Protein AF-A0A3B9APU9-F1 (afdb_monomer_lite)

Structure (mmCIF, N/CA/C/O backbone):
data_AF-A0A3B9APU9-F1
#
_entry.id   AF-A0A3B9APU9-F1
#
loop_
_atom_site.group_PDB
_atom_site.id
_atom_site.type_symbol
_atom_site.label_atom_id
_atom_site.label_alt_id
_atom_site.label_comp_id
_atom_site.label_asym_id
_atom_site.label_entity_id
_atom_site.label_seq_id
_atom_site.pdbx_PDB_ins_code
_atom_site.Cartn_x
_atom_site.Cartn_y
_atom_site.Cartn_z
_atom_site.occupancy
_atom_site.B_iso_or_equiv
_atom_site.auth_seq_id
_atom_site.auth_comp_id
_atom_site.auth_asym_id
_atom_site.auth_atom_id
_atom_site.pdbx_PDB_model_num
ATOM 1 N N . ARG A 1 1 ? -10.563 -15.767 10.507 1.00 71.88 1 ARG A N 1
ATOM 2 C CA . ARG A 1 1 ? -11.225 -14.439 10.414 1.00 71.88 1 ARG A CA 1
ATOM 3 C C . ARG A 1 1 ? -10.322 -13.451 11.145 1.00 71.88 1 ARG A C 1
ATOM 5 O O . ARG A 1 1 ? -9.768 -13.865 12.153 1.00 71.88 1 ARG A O 1
ATOM 12 N N . TRP A 1 2 ? -10.140 -12.222 10.649 1.00 89.81 2 TRP A N 1
ATOM 13 C CA . TRP A 1 2 ? -9.142 -11.274 11.182 1.00 89.81 2 TRP A CA 1
ATOM 14 C C . TRP A 1 2 ? -9.744 -9.904 11.581 1.00 89.81 2 TRP A C 1
ATOM 16 O O . TRP A 1 2 ? -9.227 -8.883 11.134 1.00 89.81 2 TRP A O 1
ATOM 26 N N . PRO A 1 3 ? -10.843 -9.829 12.361 1.00 92.56 3 PRO A N 1
ATOM 27 C CA . PRO A 1 3 ? -11.431 -8.541 12.743 1.00 92.56 3 PRO A CA 1
ATOM 28 C C . PRO A 1 3 ? -10.472 -7.718 13.611 1.00 92.56 3 PRO A C 1
ATOM 30 O O . PRO A 1 3 ? -9.796 -8.271 14.478 1.00 92.56 3 PRO A O 1
ATOM 33 N N . GLY A 1 4 ? -10.417 -6.407 13.388 1.00 93.81 4 GLY A N 1
ATOM 34 C CA . GLY A 1 4 ? -9.554 -5.469 14.114 1.00 93.81 4 GLY A CA 1
ATOM 35 C C . GLY A 1 4 ? -8.102 -5.422 13.625 1.00 93.81 4 GLY A C 1
ATOM 36 O O . GLY A 1 4 ? -7.303 -4.655 14.160 1.00 93.81 4 GLY A O 1
ATOM 37 N N . TRP A 1 5 ? -7.742 -6.217 12.612 1.00 97.06 5 TRP A N 1
ATOM 38 C CA . TRP A 1 5 ? -6.398 -6.209 12.036 1.00 97.06 5 TRP A CA 1
ATOM 39 C C . TRP A 1 5 ? -6.246 -5.133 10.963 1.00 97.06 5 TRP A C 1
ATOM 41 O O . TRP A 1 5 ? -7.188 -4.791 10.247 1.00 97.06 5 TRP A O 1
ATOM 51 N N . ASN A 1 6 ? -5.011 -4.656 10.809 1.00 96.69 6 ASN A N 1
ATOM 52 C CA . ASN A 1 6 ? -4.606 -3.818 9.689 1.00 96.69 6 ASN A CA 1
ATOM 53 C C . ASN A 1 6 ? -3.813 -4.669 8.696 1.00 96.69 6 ASN A C 1
ATOM 55 O O . ASN A 1 6 ? -2.740 -5.167 9.035 1.00 96.69 6 ASN A O 1
ATOM 59 N N . ALA A 1 7 ? -4.317 -4.810 7.474 1.00 96.44 7 ALA A N 1
ATOM 60 C CA . ALA A 1 7 ? -3.576 -5.414 6.376 1.00 96.44 7 ALA A CA 1
ATOM 61 C C . ALA A 1 7 ? -2.909 -4.319 5.536 1.00 96.44 7 ALA A C 1
ATOM 63 O O . ALA A 1 7 ? -3.517 -3.290 5.246 1.00 96.44 7 ALA A O 1
ATOM 64 N N . TRP A 1 8 ? -1.665 -4.549 5.127 1.00 97.12 8 TRP A N 1
ATOM 65 C CA . TRP A 1 8 ? -0.910 -3.634 4.277 1.00 97.12 8 TRP A CA 1
ATOM 66 C C . TRP A 1 8 ? -0.437 -4.357 3.026 1.00 97.12 8 TRP A C 1
ATOM 68 O O . TRP A 1 8 ? 0.073 -5.472 3.106 1.00 97.12 8 TRP A O 1
ATOM 78 N N . ILE A 1 9 ? -0.610 -3.721 1.871 1.00 97.12 9 ILE A N 1
ATOM 79 C CA . ILE A 1 9 ? -0.241 -4.287 0.573 1.00 97.12 9 ILE A CA 1
ATOM 80 C C . ILE A 1 9 ? 0.576 -3.253 -0.195 1.00 97.12 9 ILE A C 1
ATOM 82 O O . ILE A 1 9 ? 0.148 -2.108 -0.338 1.00 97.12 9 ILE A O 1
ATOM 86 N N . ILE A 1 10 ? 1.735 -3.669 -0.708 1.00 97.25 10 ILE A N 1
ATOM 87 C CA . ILE A 1 10 ? 2.556 -2.896 -1.643 1.00 97.25 10 ILE A CA 1
ATOM 88 C C . ILE A 1 10 ? 2.531 -3.564 -3.018 1.00 97.25 10 ILE A C 1
ATOM 90 O O . ILE A 1 10 ? 2.745 -4.768 -3.131 1.00 97.25 10 ILE A O 1
ATOM 94 N N . SER A 1 11 ? 2.251 -2.796 -4.070 1.00 97.25 11 SER A N 1
ATOM 95 C CA . SER A 1 11 ? 2.264 -3.304 -5.445 1.00 97.25 11 SER A CA 1
ATOM 96 C C . SER A 1 11 ? 2.462 -2.178 -6.455 1.00 97.25 11 SER A C 1
ATOM 98 O O . SER A 1 11 ? 1.887 -1.099 -6.308 1.00 97.25 11 SER A O 1
ATOM 100 N N . SER A 1 12 ? 3.233 -2.434 -7.511 1.00 97.12 12 SER A N 1
ATOM 101 C CA . SER A 1 12 ? 3.305 -1.581 -8.707 1.00 97.12 12 SER A CA 1
ATOM 102 C C . SER A 1 12 ? 2.190 -1.875 -9.715 1.00 97.12 12 SER A C 1
ATOM 104 O O . SER A 1 12 ? 1.911 -1.063 -10.596 1.00 97.12 12 SER A O 1
ATOM 106 N N . ASN A 1 13 ? 1.507 -3.018 -9.585 1.00 96.69 13 ASN A N 1
ATOM 107 C CA . ASN A 1 13 ? 0.442 -3.416 -10.495 1.00 96.69 13 ASN A CA 1
ATOM 108 C C . ASN A 1 13 ? -0.895 -2.788 -10.072 1.00 96.69 13 ASN A C 1
ATOM 110 O O . ASN A 1 13 ? -1.595 -3.289 -9.188 1.00 96.69 13 ASN A O 1
ATOM 114 N N . ARG A 1 14 ? -1.259 -1.687 -10.737 1.00 91.38 14 ARG A N 1
ATOM 115 C CA . ARG A 1 14 ? -2.489 -0.931 -10.460 1.00 91.38 14 ARG A CA 1
ATOM 116 C C . ARG A 1 14 ? -3.768 -1.714 -10.763 1.00 91.38 14 ARG A C 1
ATOM 118 O O . ARG A 1 14 ? -4.769 -1.479 -10.090 1.00 91.38 14 ARG A O 1
ATOM 125 N N . ASP A 1 15 ? -3.750 -2.632 -11.727 1.00 94.75 15 ASP A N 1
ATOM 126 C CA . ASP A 1 15 ? -4.927 -3.433 -12.074 1.00 94.75 15 ASP A CA 1
ATOM 127 C C . ASP A 1 15 ? -5.156 -4.554 -11.061 1.00 94.75 15 ASP A C 1
ATOM 129 O O . ASP A 1 15 ? -6.272 -4.705 -10.567 1.00 94.75 15 ASP A O 1
ATOM 133 N N . ALA A 1 16 ? -4.092 -5.236 -10.623 1.00 94.88 16 ALA A N 1
ATOM 134 C CA . ALA A 1 16 ? -4.161 -6.218 -9.538 1.00 94.88 16 ALA A CA 1
ATOM 135 C C . ALA A 1 16 ? -4.761 -5.620 -8.253 1.00 94.88 16 ALA A C 1
ATOM 137 O O . ALA A 1 16 ? -5.572 -6.263 -7.588 1.00 94.88 16 ALA A O 1
ATOM 138 N N . MET A 1 17 ? -4.437 -4.361 -7.936 1.00 94.31 17 MET A N 1
ATOM 139 C CA . MET A 1 17 ? -4.992 -3.682 -6.758 1.00 94.31 17 MET A CA 1
ATOM 140 C C . MET A 1 17 ? -6.515 -3.491 -6.824 1.00 94.31 17 MET A C 1
ATOM 142 O O . MET A 1 17 ? -7.161 -3.451 -5.779 1.00 94.31 17 MET A O 1
ATOM 146 N N . LYS A 1 18 ? -7.116 -3.403 -8.020 1.00 92.19 18 LYS A N 1
ATOM 147 C CA . LYS A 1 18 ? -8.580 -3.298 -8.175 1.00 92.19 18 LYS A CA 1
ATOM 148 C C . LYS A 1 18 ? -9.284 -4.614 -7.833 1.00 92.19 18 LYS A C 1
ATOM 150 O O . LYS A 1 18 ? -10.424 -4.591 -7.380 1.00 92.19 18 LYS A O 1
ATOM 155 N N . HIS A 1 19 ? -8.595 -5.744 -7.992 1.00 96.06 19 HIS A N 1
ATOM 156 C CA . HIS A 1 19 ? -9.138 -7.075 -7.713 1.00 96.06 19 HIS A CA 1
ATOM 157 C C . HIS A 1 19 ? -9.179 -7.435 -6.222 1.00 96.06 19 HIS A C 1
ATOM 159 O O . HIS A 1 19 ? -9.779 -8.443 -5.867 1.00 96.06 19 HIS A O 1
ATOM 165 N N . ILE A 1 20 ? -8.603 -6.610 -5.337 1.00 93.94 20 ILE A N 1
ATOM 166 C CA . ILE A 1 20 ? -8.683 -6.818 -3.881 1.00 93.94 20 ILE A CA 1
ATOM 167 C C . ILE A 1 20 ? -10.135 -6.693 -3.388 1.00 93.94 20 ILE A C 1
ATOM 169 O O . ILE A 1 20 ? -10.504 -7.316 -2.397 1.00 93.94 20 ILE A O 1
ATOM 173 N N . GLY A 1 21 ? -10.972 -5.895 -4.063 1.00 93.50 21 GLY A N 1
ATOM 174 C CA . GLY A 1 21 ? -12.395 -5.754 -3.725 1.00 93.50 21 GLY A CA 1
ATOM 175 C C . GLY A 1 21 ? -12.677 -5.053 -2.389 1.00 93.50 21 GLY A C 1
ATOM 176 O O . GLY A 1 21 ? -13.833 -4.935 -1.993 1.00 93.50 21 GLY A O 1
ATOM 177 N N . LEU A 1 22 ? -11.643 -4.559 -1.703 1.00 93.88 22 LEU A N 1
ATOM 178 C CA . LEU A 1 22 ? -11.747 -3.79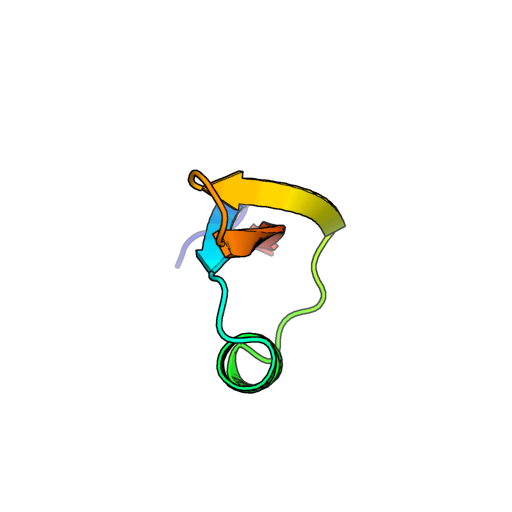2 -0.464 1.00 93.88 22 LEU A CA 1
ATOM 179 C C . LEU A 1 22 ? -11.411 -2.325 -0.718 1.00 93.88 22 LEU A C 1
ATOM 181 O O . LEU A 1 22 ? -10.574 -1.988 -1.558 1.00 93.88 22 LEU A O 1
ATOM 185 N N . ARG A 1 23 ? -12.037 -1.436 0.055 1.00 93.69 23 ARG A N 1
ATOM 186 C CA . ARG A 1 23 ? -11.685 -0.018 0.057 1.00 93.69 23 ARG A CA 1
ATOM 187 C C . ARG A 1 23 ? -10.488 0.197 0.992 1.00 93.69 23 ARG A C 1
ATOM 189 O O . ARG A 1 23 ? -10.606 -0.114 2.175 1.00 93.69 23 ARG A O 1
ATOM 196 N N . PRO A 1 24 ? -9.361 0.740 0.508 1.00 96.00 24 PRO A N 1
ATOM 197 C CA . PRO A 1 24 ? -8.240 1.059 1.380 1.00 96.00 24 PRO A CA 1
ATOM 198 C C . PRO A 1 24 ? -8.590 2.237 2.296 1.00 96.00 24 PRO A C 1
ATOM 200 O O . PRO A 1 24 ? -9.212 3.207 1.853 1.00 96.00 24 PRO A O 1
ATOM 203 N N . SER A 1 25 ? -8.161 2.172 3.555 1.00 97.25 25 SER A N 1
ATOM 204 C CA . SER A 1 25 ? -8.259 3.280 4.513 1.00 97.25 25 SER A CA 1
ATOM 205 C C . SER A 1 25 ? -7.142 4.307 4.317 1.00 97.25 25 SER A C 1
ATOM 207 O O . SER A 1 25 ? -7.326 5.486 4.606 1.00 97.25 25 SER A O 1
ATOM 209 N N . GLN A 1 26 ? -6.004 3.888 3.757 1.00 97.44 26 GLN A N 1
ATOM 210 C CA . GLN A 1 26 ? -4.893 4.769 3.404 1.00 97.44 26 GLN A CA 1
ATOM 211 C C . GLN A 1 26 ? -4.223 4.302 2.1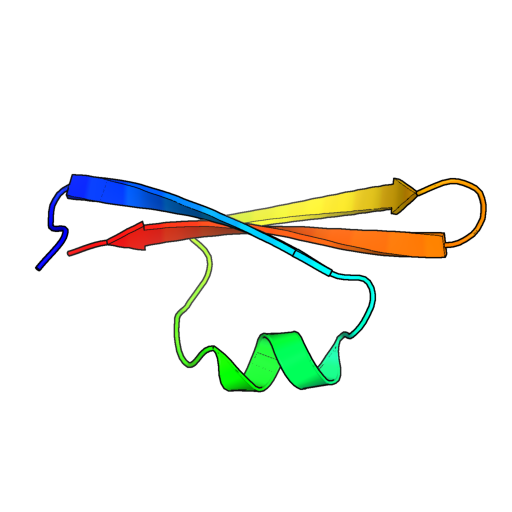11 1.00 97.44 26 GLN A C 1
ATOM 213 O O . GLN A 1 26 ? -4.107 3.102 1.862 1.00 97.44 26 GLN A O 1
ATOM 218 N N . ARG A 1 27 ? -3.755 5.252 1.295 1.00 96.62 27 ARG A N 1
ATOM 219 C CA . ARG A 1 27 ? -2.968 4.996 0.084 1.00 96.62 27 ARG A CA 1
ATOM 220 C C . ARG A 1 27 ? -1.782 5.952 0.033 1.00 96.62 27 ARG A C 1
ATOM 222 O O . ARG A 1 27 ? -1.969 7.159 0.122 1.00 96.62 27 ARG A O 1
ATOM 229 N N . ILE A 1 28 ? -0.586 5.399 -0.134 1.00 97.75 28 ILE A N 1
ATOM 230 C CA . ILE A 1 28 ? 0.681 6.129 -0.218 1.00 97.75 28 ILE A CA 1
ATOM 231 C C . ILE A 1 28 ? 1.379 5.712 -1.514 1.00 97.75 28 ILE A C 1
ATOM 233 O O . ILE A 1 28 ? 1.448 4.520 -1.820 1.00 97.75 28 ILE A O 1
ATOM 237 N N . THR A 1 29 ? 1.882 6.673 -2.286 1.00 97.19 29 THR A N 1
ATOM 238 C CA . THR A 1 29 ? 2.744 6.383 -3.439 1.00 97.19 29 THR A CA 1
ATOM 239 C C . THR A 1 29 ? 4.180 6.236 -2.956 1.00 97.19 29 THR A C 1
ATOM 241 O O . THR A 1 29 ? 4.701 7.117 -2.278 1.00 97.19 29 THR A O 1
ATOM 244 N N . LEU A 1 30 ? 4.806 5.114 -3.295 1.00 97.19 30 LEU A N 1
ATOM 245 C CA . LEU A 1 30 ? 6.197 4.797 -2.995 1.00 97.19 30 LEU A CA 1
ATOM 246 C C . LEU A 1 30 ? 6.955 4.532 -4.293 1.00 97.19 30 LEU A C 1
ATOM 248 O O . LEU A 1 30 ? 6.356 4.257 -5.329 1.00 97.19 30 LEU A O 1
ATOM 252 N N . PHE A 1 31 ? 8.279 4.555 -4.218 1.00 97.12 31 PHE A N 1
ATOM 253 C CA . PHE A 1 31 ? 9.151 4.195 -5.327 1.00 97.12 31 PHE A CA 1
ATOM 254 C C . PHE A 1 31 ? 10.111 3.098 -4.865 1.00 97.12 31 PHE A C 1
ATOM 256 O O . PHE A 1 31 ? 10.932 3.318 -3.977 1.00 97.12 31 PHE A O 1
ATOM 263 N N . ASN A 1 32 ? 9.988 1.900 -5.442 1.00 93.94 32 ASN A N 1
ATOM 264 C CA . ASN A 1 32 ? 10.936 0.807 -5.234 1.00 93.94 32 ASN A CA 1
ATOM 265 C C . ASN A 1 32 ? 12.050 0.927 -6.286 1.00 93.94 32 ASN A C 1
ATOM 267 O O . ASN A 1 32 ? 12.002 0.298 -7.344 1.00 93.94 32 ASN A O 1
ATOM 271 N N . GLY A 1 33 ? 12.988 1.848 -6.049 1.00 95.94 33 GLY A N 1
ATOM 272 C CA . GLY A 1 33 ? 13.921 2.315 -7.076 1.00 95.94 33 GLY A CA 1
ATOM 273 C C . GLY A 1 33 ? 13.204 3.194 -8.104 1.00 95.94 33 GLY A C 1
ATOM 274 O O . GLY A 1 33 ? 12.497 4.123 -7.733 1.00 95.94 33 GLY A O 1
ATOM 275 N N . ALA A 1 34 ? 13.346 2.893 -9.396 1.00 96.00 34 ALA A N 1
ATOM 276 C CA . ALA A 1 34 ? 12.631 3.610 -10.459 1.00 96.00 34 ALA A CA 1
ATOM 277 C C . ALA A 1 34 ? 11.158 3.169 -10.626 1.00 96.00 34 ALA A C 1
ATOM 279 O O . ALA A 1 34 ? 10.436 3.726 -11.450 1.00 96.00 34 ALA A O 1
ATOM 280 N N . LEU A 1 35 ? 10.708 2.157 -9.875 1.00 96.94 35 LEU A N 1
ATOM 281 C CA . LEU A 1 35 ? 9.376 1.574 -10.014 1.00 96.94 35 LEU A CA 1
ATOM 282 C C . LEU A 1 35 ? 8.372 2.230 -9.058 1.00 96.94 35 LEU A C 1
ATOM 284 O O . LEU A 1 35 ? 8.436 2.025 -7.844 1.00 96.94 35 LEU A O 1
ATOM 288 N N . GLU A 1 36 ? 7.401 2.959 -9.604 1.00 97.25 36 GLU A N 1
ATOM 289 C CA . GLU A 1 36 ? 6.282 3.507 -8.832 1.00 97.25 36 GLU A CA 1
ATOM 290 C C . GLU A 1 36 ? 5.393 2.375 -8.284 1.00 97.25 36 GLU A C 1
ATOM 292 O O . GLU A 1 36 ? 4.928 1.499 -9.016 1.00 97.25 36 GLU A O 1
ATOM 297 N N . CYS A 1 37 ? 5.147 2.398 -6.978 1.00 97.88 37 CYS A N 1
ATOM 298 C CA . CYS A 1 37 ? 4.340 1.433 -6.246 1.00 97.88 37 CYS A CA 1
ATOM 299 C C . CYS A 1 37 ? 3.267 2.144 -5.419 1.00 97.88 37 CYS A C 1
ATOM 301 O O . CYS A 1 37 ? 3.449 3.259 -4.937 1.00 97.88 37 CYS A O 1
ATOM 303 N N . SER A 1 38 ? 2.151 1.463 -5.185 1.00 96.81 38 SER A N 1
ATOM 304 C CA . SER A 1 38 ? 1.130 1.891 -4.237 1.00 96.81 38 SER A CA 1
ATOM 305 C C . SER A 1 38 ? 1.219 1.051 -2.972 1.00 96.81 38 SER A C 1
ATOM 307 O O . SER A 1 38 ? 1.173 -0.175 -3.044 1.00 96.81 38 SER A O 1
ATOM 309 N N . TYR A 1 39 ? 1.316 1.712 -1.823 1.00 97.69 39 TYR A N 1
ATOM 310 C CA . TYR A 1 39 ? 1.244 1.104 -0.503 1.00 97.69 39 TYR A CA 1
ATOM 311 C C . TYR A 1 39 ? -0.102 1.438 0.135 1.00 97.69 39 TYR A C 1
ATOM 313 O O . TYR A 1 39 ? -0.415 2.607 0.373 1.00 97.69 39 TYR A O 1
ATOM 321 N N . GLN A 1 40 ? -0.939 0.423 0.328 1.00 97.81 40 GLN A N 1
ATOM 322 C CA . GLN A 1 40 ? -2.330 0.580 0.743 1.00 97.81 40 GLN A CA 1
ATOM 323 C C . GLN A 1 40 ? -2.597 -0.148 2.055 1.00 97.81 40 GLN A C 1
ATOM 325 O O . GLN A 1 40 ? -2.209 -1.305 2.215 1.00 97.81 40 GLN A O 1
ATOM 330 N N . LYS A 1 41 ? -3.288 0.539 2.966 1.00 97.88 41 LYS A N 1
ATOM 331 C CA . LYS A 1 41 ? -3.786 0.000 4.233 1.00 97.88 41 LYS A CA 1
ATOM 332 C C . LYS A 1 41 ? -5.242 -0.416 4.077 1.00 97.88 41 LYS A C 1
ATOM 334 O O . LYS A 1 41 ? -6.031 0.334 3.504 1.00 97.88 41 LYS A O 1
ATOM 339 N N . PHE A 1 42 ? -5.602 -1.550 4.655 1.00 96.81 42 PHE A N 1
ATOM 340 C CA . PHE A 1 42 ? -6.968 -2.044 4.770 1.00 96.81 42 PHE A CA 1
ATOM 341 C C . PHE A 1 42 ? -7.270 -2.352 6.236 1.00 96.81 42 PHE A C 1
ATOM 343 O O . PHE A 1 42 ? -6.498 -3.037 6.908 1.00 96.81 42 PHE A O 1
ATOM 350 N N . GLU A 1 43 ? -8.387 -1.829 6.728 1.00 95.56 43 GLU A N 1
ATOM 351 C CA . GLU A 1 43 ? -8.915 -2.142 8.056 1.00 95.56 43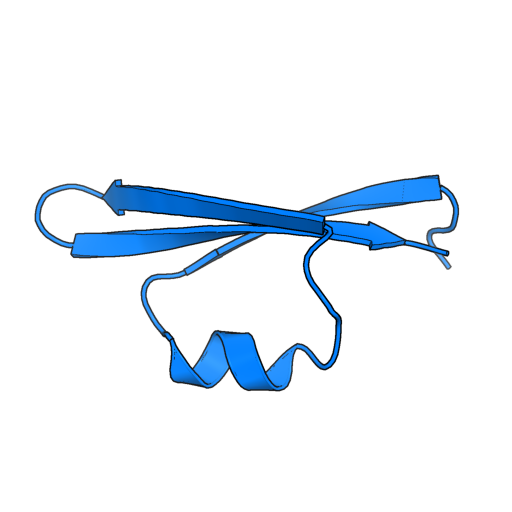 GLU A CA 1
ATOM 352 C C . GLU A 1 43 ? -9.902 -3.298 7.930 1.00 95.56 43 GLU A C 1
ATOM 354 O O . GLU A 1 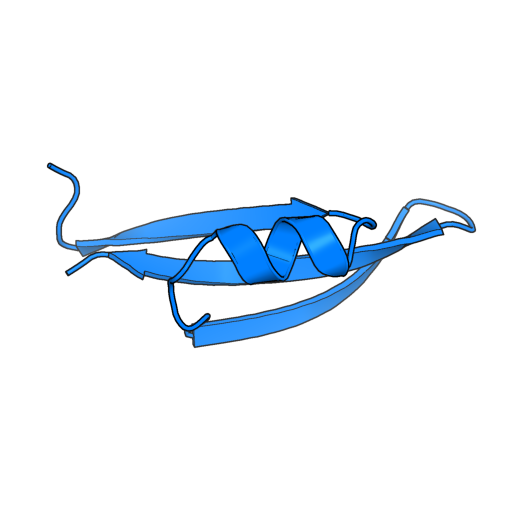43 ? -10.834 -3.245 7.127 1.00 95.56 43 GLU A O 1
ATOM 359 N N . MET A 1 44 ? -9.652 -4.370 8.679 1.00 93.94 44 MET A N 1
ATOM 360 C CA . MET A 1 44 ? -10.423 -5.604 8.591 1.00 93.94 44 MET A CA 1
ATOM 361 C C . MET A 1 44 ? -11.527 -5.600 9.653 1.00 93.94 44 MET 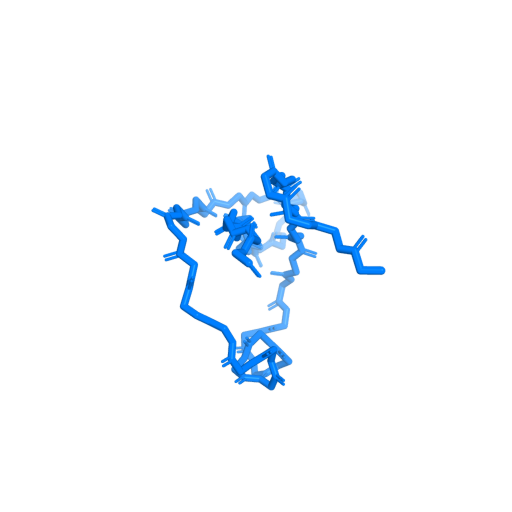A C 1
ATOM 363 O O . MET A 1 44 ? -11.231 -5.558 10.849 1.00 93.94 44 MET A O 1
ATOM 367 N N . PHE A 1 45 ? -12.786 -5.661 9.213 1.00 87.19 45 PHE A N 1
ATOM 368 C CA . PHE A 1 45 ? -13.983 -5.674 10.066 1.00 87.19 45 PHE A CA 1
ATOM 369 C C . PHE A 1 45 ? -14.582 -7.084 10.211 1.00 87.19 45 PHE A C 1
ATOM 371 O O . PHE A 1 45 ? -14.462 -7.907 9.271 1.00 87.19 45 PHE A O 1
#

Foldseek 3Di:
DDAQDKDKDKDLDPVVVVVVVADFPDWDWDDPDPGIIIITIGHHD

pLDDT: mean 95.06, std 4.17, range [71.88, 97.88]

Radius of gyration: 11.27 Å; chains: 1; bounding box: 28×21×26 Å

Secondary structure (DSSP, 8-state):
--TTPEEEEEES-HHHHHTT-S--SEEEEEEETTEEEEEEEEE--

Sequence (45 aa):
RWPGWNAWIISSNRDAMKHIGLRPSQRITLFN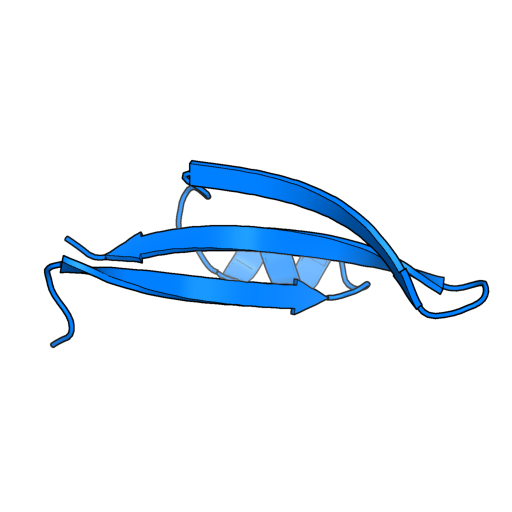GALECSYQKFEMF